Protein AF-A0A1C6VE73-F1 (afdb_monomer)

Solvent-accessible surface area (backbone atoms only — not comparable to full-atom values): 8961 Å² total; per-residue (Å²): 136,89,81,90,86,84,83,81,89,79,80,88,83,84,82,82,70,83,76,81,54,77,63,60,61,56,52,52,52,52,50,52,50,51,50,51,51,50,50,50,52,52,51,53,50,48,52,56,49,46,64,76,62,54,55,84,84,80,51,49,36,26,59,56,28,41,70,68,38,33,66,58,72,34,33,83,83,51,70,86,74,57,67,71,56,52,50,53,42,39,55,24,6,70,63,20,83,46,69,65,49,17,51,43,45,38,52,50,49,53,31,34,52,51,33,55,74,36,60,94,56,89,49,74,69,40,52,50,36,44,49,51,38,65,65,44,46,61,57,39,49,51,51,32,41,76,74,75,36,80,69,66,111

Secondary structure (DSSP, 8-state):
-----------S---------THHHHHHHHHHHHHHHHHHHHHHHHHHHHHHS--TTSS-HHHHHHHHTHHHHTTTTSPPPPHHHHHHHHHHHHT-S-HHHHHHHHHHHHHHHHHHHTTT--SHHHHHHHHHHHHHHHHHHHHHHHTT-----

Radius of gyration: 38.65 Å; Cα contacts (8 Å, |Δi|>4): 117; chains: 1; bounding box: 77×57×118 Å

Structure (mmCIF, N/CA/C/O backbone):
data_AF-A0A1C6VE73-F1
#
_entry.id   AF-A0A1C6VE73-F1
#
loop_
_atom_site.group_PDB
_atom_site.id
_atom_site.type_symbol
_atom_site.label_atom_id
_atom_site.label_alt_id
_atom_site.label_comp_id
_atom_site.label_asym_id
_atom_site.label_entity_id
_atom_site.label_seq_id
_atom_site.pdbx_PDB_ins_code
_atom_site.Cartn_x
_atom_site.Cartn_y
_atom_site.Cartn_z
_atom_site.occupancy
_atom_site.B_iso_or_equiv
_atom_site.auth_seq_id
_atom_site.auth_comp_id
_atom_site.auth_asym_id
_atom_site.auth_atom_id
_atom_site.pdbx_PDB_model_num
ATOM 1 N N . MET A 1 1 ? 59.115 -48.489 -96.218 1.00 41.66 1 MET A N 1
ATOM 2 C CA . MET A 1 1 ? 59.629 -47.127 -96.491 1.00 41.66 1 MET A CA 1
ATOM 3 C C . MET A 1 1 ? 58.437 -46.209 -96.721 1.00 41.66 1 MET A C 1
ATOM 5 O O . MET A 1 1 ? 57.395 -46.695 -97.136 1.00 41.66 1 MET A O 1
ATOM 9 N N . ALA A 1 2 ? 58.581 -44.956 -96.299 1.00 43.66 2 ALA A N 1
ATOM 10 C CA . ALA A 1 2 ? 57.549 -44.014 -95.868 1.00 43.66 2 ALA A CA 1
ATOM 11 C C . ALA A 1 2 ? 56.426 -43.683 -96.871 1.00 43.66 2 ALA A C 1
ATOM 13 O O . ALA A 1 2 ? 56.688 -43.427 -98.040 1.00 43.66 2 ALA A O 1
ATOM 14 N N . ASN A 1 3 ? 55.205 -43.557 -96.346 1.00 41.44 3 ASN A N 1
ATOM 15 C CA . ASN A 1 3 ? 54.159 -42.684 -96.881 1.00 41.44 3 ASN A CA 1
ATOM 16 C C . ASN A 1 3 ? 53.737 -41.750 -95.731 1.00 41.44 3 ASN A C 1
ATOM 18 O O . ASN A 1 3 ? 53.091 -42.228 -94.796 1.00 41.44 3 ASN A O 1
ATOM 22 N N . PRO A 1 4 ? 54.150 -40.471 -95.711 1.00 50.19 4 PRO A N 1
ATOM 23 C CA . PRO A 1 4 ? 53.713 -39.536 -94.688 1.00 50.19 4 PRO A CA 1
ATOM 24 C C . PRO A 1 4 ? 52.402 -38.877 -95.126 1.00 50.19 4 PRO A C 1
ATOM 26 O O . PRO A 1 4 ? 52.362 -38.073 -96.053 1.00 50.19 4 PRO A O 1
ATOM 29 N N . HIS A 1 5 ? 51.325 -39.238 -94.438 1.00 44.62 5 HIS A N 1
ATOM 30 C CA . HIS A 1 5 ? 50.076 -38.494 -94.424 1.00 44.62 5 HIS A CA 1
ATOM 31 C C . HIS A 1 5 ? 50.071 -37.623 -93.170 1.00 44.62 5 HIS A C 1
ATOM 33 O O . HIS A 1 5 ? 49.843 -38.167 -92.095 1.00 44.62 5 HIS A O 1
ATOM 39 N N . VAL A 1 6 ? 50.345 -36.320 -93.289 1.00 45.72 6 VAL A N 1
ATOM 40 C CA . VAL A 1 6 ? 50.007 -35.314 -92.267 1.00 45.72 6 VAL A CA 1
ATOM 41 C C . VAL A 1 6 ? 49.878 -33.943 -92.932 1.00 45.72 6 VAL A C 1
ATOM 43 O O . VAL A 1 6 ? 50.860 -33.406 -93.425 1.00 45.72 6 VAL A O 1
ATOM 46 N N . ASP A 1 7 ? 48.662 -33.413 -92.919 1.00 40.78 7 ASP A N 1
ATOM 47 C CA . ASP A 1 7 ? 48.298 -32.046 -92.516 1.00 40.78 7 ASP A CA 1
ATOM 48 C C . ASP A 1 7 ? 46.777 -32.076 -92.235 1.00 40.78 7 ASP A C 1
ATOM 50 O O . ASP A 1 7 ? 46.095 -32.904 -92.850 1.00 40.78 7 ASP A O 1
ATOM 54 N N . PRO A 1 8 ? 46.187 -31.239 -91.356 1.00 46.38 8 PRO A N 1
ATOM 55 C CA . PRO A 1 8 ? 46.739 -30.081 -90.652 1.00 46.38 8 PRO A CA 1
ATOM 56 C C . PRO A 1 8 ? 46.524 -30.119 -89.115 1.00 46.38 8 PRO A C 1
ATOM 58 O O . PRO A 1 8 ? 45.909 -31.025 -88.552 1.00 46.38 8 PRO A O 1
ATOM 61 N N . ALA A 1 9 ? 47.056 -29.099 -88.438 1.00 52.09 9 ALA A N 1
ATOM 62 C CA . ALA A 1 9 ? 46.919 -28.829 -87.007 1.00 52.09 9 ALA A CA 1
ATOM 63 C C . ALA A 1 9 ? 45.460 -28.798 -86.501 1.00 52.09 9 ALA A C 1
ATOM 65 O O . ALA A 1 9 ? 44.582 -28.291 -87.200 1.00 52.09 9 ALA A O 1
ATOM 66 N N . PRO A 1 10 ? 45.218 -29.200 -85.240 1.00 46.88 10 PRO A N 1
ATOM 67 C CA . PRO A 1 10 ? 44.098 -28.698 -84.471 1.00 46.88 10 PRO A CA 1
ATOM 68 C C . PRO A 1 10 ? 44.572 -27.744 -83.375 1.00 46.88 10 PRO A C 1
ATOM 70 O O . PRO A 1 10 ? 45.442 -28.051 -82.555 1.00 4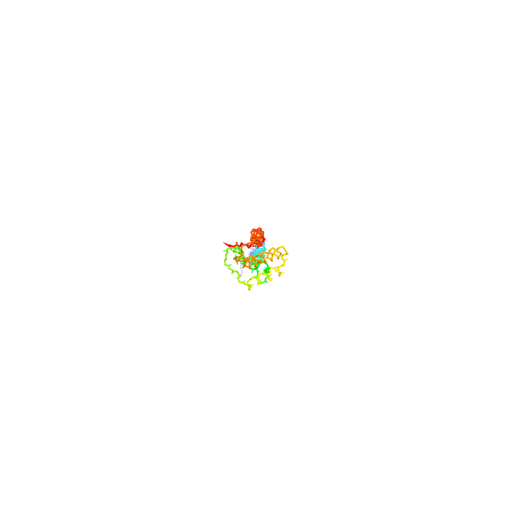6.88 10 PRO A O 1
ATOM 73 N N . ASP A 1 11 ? 43.937 -26.581 -83.408 1.00 40.44 11 ASP A N 1
ATOM 74 C CA . ASP A 1 11 ? 44.032 -25.491 -82.463 1.00 40.44 11 ASP A CA 1
ATOM 75 C C . ASP A 1 11 ? 43.942 -25.932 -81.004 1.00 40.44 11 ASP A C 1
ATOM 77 O O . ASP A 1 11 ? 43.163 -26.798 -80.592 1.00 40.44 11 ASP A O 1
ATOM 81 N N . ALA A 1 12 ? 44.732 -25.235 -80.198 1.00 46.03 12 ALA A N 1
ATOM 82 C CA . ALA A 1 12 ? 44.552 -25.180 -78.770 1.00 46.03 12 ALA A CA 1
ATOM 83 C C . ALA A 1 12 ? 43.137 -24.691 -78.430 1.00 46.03 12 ALA A C 1
ATOM 85 O O . ALA A 1 12 ? 42.711 -23.618 -78.849 1.00 46.03 12 ALA A O 1
ATOM 86 N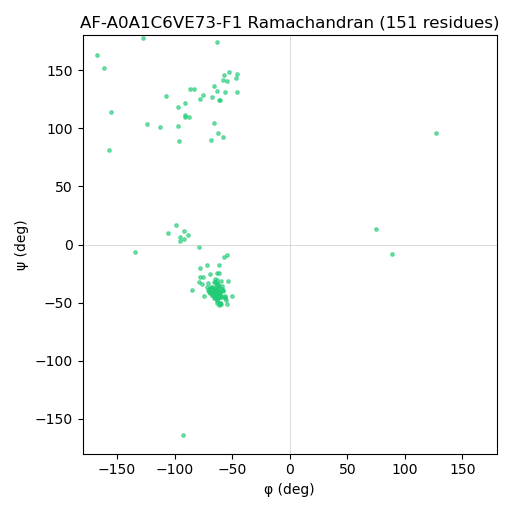 N . GLY A 1 13 ? 42.474 -25.427 -77.541 1.00 46.31 13 GLY A N 1
ATOM 87 C CA . GLY A 1 13 ? 41.539 -24.822 -76.605 1.00 46.31 13 GLY A CA 1
ATOM 88 C C . GLY A 1 13 ? 40.160 -25.444 -76.596 1.00 46.31 13 GLY A C 1
ATOM 89 O O . GLY A 1 13 ? 39.267 -24.977 -77.287 1.00 46.31 13 GLY A O 1
ATOM 90 N N . THR A 1 14 ? 39.931 -26.376 -75.671 1.00 45.50 14 THR A N 1
ATOM 91 C CA . THR A 1 14 ? 38.713 -26.330 -74.849 1.00 45.50 14 THR A CA 1
ATOM 92 C C . THR A 1 14 ? 38.916 -27.093 -73.532 1.00 45.50 14 THR A C 1
ATOM 94 O O . THR A 1 14 ? 38.482 -28.228 -73.378 1.00 45.50 14 THR A O 1
ATOM 97 N N . THR A 1 15 ? 39.545 -26.461 -72.536 1.00 42.62 15 THR A N 1
ATOM 98 C CA . THR A 1 15 ? 39.259 -26.808 -71.134 1.00 42.62 15 THR A CA 1
ATOM 99 C C . THR A 1 15 ? 38.234 -25.803 -70.638 1.00 42.62 15 THR A C 1
ATOM 101 O O . THR A 1 15 ? 38.574 -24.736 -70.128 1.00 42.62 15 THR A O 1
ATOM 104 N N . THR A 1 16 ? 36.957 -26.129 -70.827 1.00 44.28 16 THR A N 1
ATOM 105 C CA . THR A 1 16 ? 35.849 -25.422 -70.183 1.00 44.28 16 THR A CA 1
ATOM 106 C C . THR A 1 16 ? 35.912 -25.718 -68.688 1.00 44.28 16 THR A C 1
ATOM 108 O O . THR A 1 16 ? 35.336 -26.689 -68.203 1.00 44.28 16 THR A O 1
ATOM 111 N N . ALA A 1 17 ? 36.636 -24.892 -67.934 1.00 48.81 17 ALA A N 1
ATOM 112 C CA . ALA A 1 17 ? 36.429 -24.812 -66.497 1.00 48.81 17 ALA A CA 1
ATOM 113 C C . ALA A 1 17 ? 34.996 -24.297 -66.263 1.00 48.81 17 ALA A C 1
ATOM 115 O O . ALA A 1 17 ? 34.609 -23.302 -66.885 1.00 48.81 17 ALA A O 1
ATOM 116 N N . PRO A 1 18 ? 34.180 -24.918 -65.392 1.00 47.69 18 PRO A N 1
ATOM 117 C CA . PRO A 1 18 ? 32.906 -24.327 -65.029 1.00 47.69 18 PRO A CA 1
ATOM 118 C C . PRO A 1 18 ? 33.205 -23.030 -64.274 1.00 47.69 18 PRO A C 1
ATOM 120 O O . PRO A 1 18 ? 33.617 -23.055 -63.113 1.00 47.69 18 PRO A O 1
ATOM 123 N N . SER A 1 19 ? 33.010 -21.889 -64.941 1.00 42.03 19 SER A N 1
ATOM 124 C CA . SER A 1 19 ? 32.944 -20.576 -64.302 1.00 42.03 19 SER A CA 1
ATOM 125 C C . SER A 1 19 ? 31.815 -20.616 -63.278 1.00 42.03 19 SER A C 1
ATOM 127 O O . SER A 1 19 ? 30.642 -20.406 -63.587 1.00 42.03 19 SER A O 1
ATOM 129 N N . ALA A 1 20 ? 32.176 -20.957 -62.042 1.00 46.19 20 ALA A N 1
ATOM 130 C CA . ALA A 1 20 ? 31.313 -20.914 -60.879 1.00 46.19 20 ALA A CA 1
ATOM 131 C C . ALA A 1 20 ? 30.912 -19.452 -60.676 1.00 46.19 20 ALA A C 1
ATOM 133 O O . ALA A 1 20 ? 31.664 -18.642 -60.138 1.00 46.19 20 ALA A O 1
ATOM 134 N N . GLY A 1 21 ? 29.743 -19.118 -61.215 1.00 42.81 21 GLY A N 1
ATOM 135 C CA . GLY A 1 21 ? 29.359 -17.749 -61.493 1.00 42.81 21 GLY A CA 1
ATOM 136 C C . GLY A 1 21 ? 29.228 -16.819 -60.276 1.00 42.81 21 GLY A C 1
ATOM 137 O O . GLY A 1 21 ? 29.244 -17.247 -59.114 1.00 42.81 21 GLY A O 1
ATOM 138 N N . PRO A 1 22 ? 28.982 -15.524 -60.547 1.00 51.53 22 PRO A N 1
ATOM 139 C CA . PRO A 1 22 ? 28.788 -14.462 -59.547 1.00 51.53 22 PRO A CA 1
ATOM 140 C C . PRO A 1 22 ? 27.642 -14.720 -58.543 1.00 51.53 22 PRO A C 1
ATOM 142 O O . PRO A 1 22 ? 27.535 -14.052 -57.512 1.00 51.53 22 PRO A O 1
ATOM 145 N N . LEU A 1 23 ? 26.808 -15.735 -58.788 1.00 47.06 23 LEU A N 1
ATOM 146 C CA . LEU A 1 23 ? 25.682 -16.146 -57.947 1.00 47.06 23 LEU A CA 1
ATOM 147 C C . LEU A 1 23 ? 26.094 -16.685 -56.565 1.00 47.06 23 LEU A C 1
ATOM 149 O O . LEU A 1 23 ? 25.365 -16.476 -55.592 1.00 47.06 23 LEU A O 1
ATOM 153 N N . ARG A 1 24 ? 27.260 -17.340 -56.430 1.00 50.38 24 ARG A N 1
ATOM 154 C CA . ARG A 1 24 ? 27.714 -17.880 -55.128 1.00 50.38 24 ARG A CA 1
ATOM 155 C C . ARG A 1 24 ? 28.071 -16.779 -54.130 1.00 50.38 24 ARG A C 1
ATOM 157 O O . ARG A 1 24 ? 27.786 -16.913 -52.941 1.00 50.38 24 ARG A O 1
ATOM 164 N N . ARG A 1 25 ? 28.658 -15.678 -54.606 1.00 51.00 25 ARG A N 1
ATOM 165 C CA . ARG A 1 25 ? 29.051 -14.535 -53.766 1.00 51.00 25 ARG A CA 1
ATOM 166 C C . ARG A 1 25 ? 27.826 -13.761 -53.275 1.00 51.00 25 ARG A C 1
ATOM 168 O O . ARG A 1 25 ? 27.760 -13.404 -52.104 1.00 51.00 25 ARG A O 1
ATOM 175 N N . ARG A 1 26 ? 26.814 -13.610 -54.140 1.00 54.84 26 ARG A N 1
ATOM 176 C CA . ARG A 1 26 ? 25.533 -12.972 -53.801 1.00 54.84 26 ARG A CA 1
ATOM 177 C C . ARG A 1 26 ? 24.738 -13.781 -52.768 1.00 54.84 26 ARG A C 1
ATOM 179 O O . ARG A 1 26 ? 24.224 -13.201 -51.821 1.00 54.84 26 ARG A O 1
ATOM 186 N N . ARG A 1 27 ? 24.711 -15.118 -52.885 1.00 57.75 27 ARG A N 1
ATOM 187 C CA . ARG A 1 27 ? 24.081 -15.998 -51.879 1.00 57.75 27 ARG A CA 1
ATOM 188 C C . ARG A 1 27 ? 24.785 -15.941 -50.520 1.00 57.75 27 ARG A C 1
ATOM 190 O O . ARG A 1 27 ? 24.105 -15.885 -49.505 1.00 57.75 27 ARG A O 1
ATOM 197 N N . ARG A 1 28 ? 26.124 -15.893 -50.485 1.00 61.00 28 ARG A N 1
ATOM 198 C CA . ARG A 1 28 ? 26.884 -15.740 -49.226 1.00 61.00 28 ARG A CA 1
ATOM 199 C C . ARG A 1 28 ? 26.603 -14.409 -48.523 1.00 61.00 28 ARG A C 1
ATOM 201 O O . ARG A 1 28 ? 26.479 -14.406 -47.306 1.00 61.00 28 ARG A O 1
ATOM 208 N N . GLY A 1 29 ? 26.446 -13.318 -49.277 1.00 65.38 29 GLY A N 1
ATOM 209 C CA . GLY A 1 29 ? 26.059 -12.017 -48.720 1.00 65.38 29 GLY A CA 1
ATOM 210 C C . GLY A 1 29 ? 24.684 -12.046 -48.048 1.00 65.38 29 GLY A C 1
ATOM 211 O O . GLY A 1 29 ? 24.549 -11.571 -46.929 1.00 65.38 29 GLY A O 1
ATOM 212 N N . VAL A 1 30 ? 23.696 -12.677 -48.692 1.00 69.88 30 VAL A N 1
ATOM 213 C CA . VAL A 1 30 ? 22.325 -12.803 -48.158 1.00 69.88 30 VAL A CA 1
ATOM 214 C C . VAL A 1 30 ? 22.264 -13.711 -46.925 1.00 69.88 30 VAL A C 1
ATOM 216 O O . VAL A 1 30 ? 21.534 -13.425 -45.984 1.00 69.88 30 VAL A O 1
ATOM 219 N N . VAL A 1 31 ? 23.042 -14.797 -46.899 1.00 70.69 31 VAL A N 1
ATOM 220 C CA . VAL A 1 31 ? 23.110 -15.682 -45.723 1.00 70.69 31 VAL A CA 1
ATOM 221 C C . VAL A 1 31 ? 23.771 -14.972 -44.540 1.00 70.69 31 VAL A C 1
ATOM 223 O O . VAL A 1 31 ? 23.290 -15.095 -43.418 1.00 70.69 31 VAL A O 1
ATOM 226 N N . ALA A 1 32 ? 24.830 -14.193 -44.778 1.00 70.81 32 ALA A N 1
ATOM 227 C CA . ALA A 1 32 ? 25.497 -13.433 -43.724 1.00 70.81 32 ALA A CA 1
ATOM 228 C C . ALA A 1 32 ? 24.589 -12.341 -43.136 1.00 70.81 32 ALA A C 1
ATOM 230 O O . ALA A 1 32 ? 24.525 -12.196 -41.917 1.00 70.81 32 ALA A O 1
ATOM 231 N N . THR A 1 33 ? 23.845 -11.612 -43.976 1.00 71.00 33 THR A N 1
ATOM 232 C CA . THR A 1 33 ? 22.882 -10.615 -43.491 1.00 71.00 33 THR A CA 1
ATOM 233 C C . THR A 1 33 ? 21.714 -11.258 -42.755 1.00 71.00 33 THR A C 1
ATOM 235 O O . THR A 1 33 ? 21.336 -10.752 -41.707 1.00 71.00 33 THR A O 1
ATOM 238 N N . ALA A 1 34 ? 21.181 -12.386 -43.235 1.00 71.19 34 ALA A N 1
ATOM 239 C CA . ALA A 1 34 ? 20.117 -13.114 -42.540 1.00 71.19 34 ALA A CA 1
ATOM 240 C C . ALA A 1 34 ? 20.576 -13.652 -41.174 1.00 71.19 34 ALA A C 1
ATOM 242 O O . ALA A 1 34 ? 19.836 -13.554 -40.199 1.00 71.19 34 ALA A O 1
ATOM 243 N N . ALA A 1 35 ? 21.807 -14.166 -41.085 1.00 72.38 35 ALA A N 1
ATOM 244 C CA . ALA A 1 35 ? 22.390 -14.627 -39.829 1.00 72.38 35 ALA A CA 1
ATOM 245 C C . ALA A 1 35 ? 22.586 -13.474 -38.835 1.00 72.38 35 ALA A C 1
ATOM 247 O O . ALA A 1 35 ? 22.206 -13.608 -37.677 1.00 72.38 35 ALA A O 1
ATOM 248 N N . LEU A 1 36 ? 23.110 -12.330 -39.291 1.00 75.62 36 LEU A N 1
ATOM 249 C CA . LEU A 1 36 ? 23.235 -11.119 -38.472 1.00 75.62 36 LEU A CA 1
ATOM 250 C C . LEU A 1 36 ? 21.873 -10.618 -37.988 1.00 75.62 36 LEU A C 1
ATOM 252 O O . LEU A 1 36 ? 21.730 -10.307 -36.810 1.00 75.62 36 LEU A O 1
ATOM 256 N N . LEU A 1 37 ? 20.864 -10.590 -38.863 1.00 75.19 37 LEU A N 1
ATOM 257 C CA . LEU A 1 37 ? 19.515 -10.166 -38.491 1.00 75.19 37 LEU A CA 1
ATOM 258 C C . LEU A 1 37 ? 18.895 -11.113 -37.458 1.00 75.19 37 LEU A C 1
ATOM 260 O O . LEU A 1 37 ? 18.298 -10.655 -36.490 1.00 75.19 37 LEU A O 1
ATOM 264 N N . GLY A 1 38 ? 19.075 -12.425 -37.636 1.00 73.56 38 GLY A N 1
ATOM 265 C CA . GLY A 1 38 ? 18.642 -13.430 -36.668 1.00 73.56 38 GLY A CA 1
ATOM 266 C C . GLY A 1 38 ? 19.324 -13.256 -35.311 1.00 73.56 38 GLY A C 1
ATOM 267 O O . GLY A 1 38 ? 18.655 -13.288 -34.285 1.00 73.56 38 GLY A O 1
ATOM 268 N N . LEU A 1 39 ? 20.632 -12.990 -35.297 1.00 72.62 39 LEU A N 1
ATOM 269 C CA . LEU A 1 39 ? 21.399 -12.744 -34.072 1.00 72.62 39 LEU A CA 1
ATOM 270 C C . LEU A 1 39 ? 20.937 -11.469 -33.353 1.00 72.62 39 LEU A C 1
ATOM 272 O O . LEU A 1 39 ? 20.791 -11.474 -32.134 1.00 72.62 39 LEU A O 1
ATOM 276 N N . VAL A 1 40 ? 20.643 -10.404 -34.104 1.00 74.88 40 VAL A N 1
ATOM 277 C CA . VAL A 1 40 ? 20.079 -9.160 -33.559 1.00 74.88 40 VAL A CA 1
ATOM 278 C C . VAL A 1 40 ? 18.687 -9.403 -32.980 1.00 74.88 40 VAL A C 1
ATOM 280 O O . VAL A 1 40 ? 18.420 -8.970 -31.866 1.00 74.88 40 VAL A O 1
ATOM 283 N N . LEU A 1 41 ? 17.813 -10.131 -33.679 1.00 73.31 41 LEU A N 1
ATOM 284 C CA . LEU A 1 41 ? 16.465 -10.438 -33.189 1.00 73.31 41 LEU A CA 1
ATOM 285 C C . LEU A 1 41 ? 16.488 -11.305 -31.925 1.00 73.31 41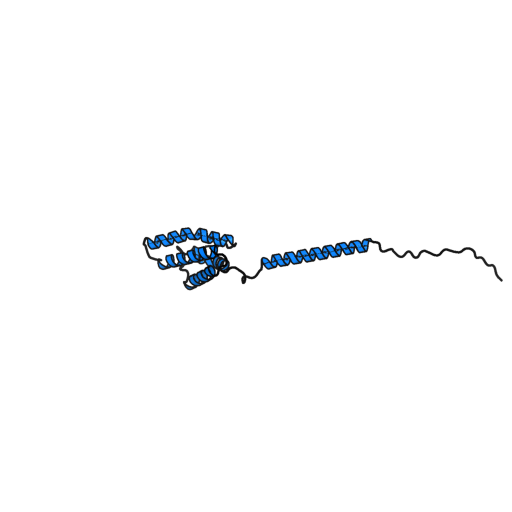 LEU A C 1
ATOM 287 O O . LEU A 1 41 ? 15.734 -11.036 -30.993 1.00 73.31 41 LEU A O 1
ATOM 291 N N . VAL A 1 42 ? 17.374 -12.302 -31.859 1.00 71.88 42 VAL A N 1
ATOM 292 C CA . VAL A 1 42 ? 17.563 -13.128 -30.656 1.00 71.88 42 VAL A CA 1
ATOM 293 C C . VAL A 1 42 ? 18.151 -12.299 -29.514 1.00 71.88 42 VAL A C 1
ATOM 295 O O . VAL A 1 42 ? 17.679 -12.412 -28.390 1.00 71.88 42 VAL A O 1
ATOM 298 N N . GLY A 1 43 ? 19.129 -11.432 -29.788 1.00 64.88 43 GLY A N 1
ATOM 299 C CA . GLY A 1 43 ? 19.717 -10.544 -28.782 1.00 64.88 43 GLY A CA 1
ATOM 300 C C . GLY A 1 43 ? 18.710 -9.540 -28.216 1.00 64.88 43 GLY A C 1
ATOM 301 O O . GLY A 1 43 ? 18.590 -9.410 -27.003 1.00 64.88 43 GLY A O 1
ATOM 302 N N . VAL A 1 44 ? 17.931 -8.880 -29.077 1.00 66.94 44 VAL A N 1
ATOM 303 C CA . VAL A 1 44 ? 16.869 -7.947 -28.666 1.00 66.94 44 VAL A CA 1
ATOM 304 C C . VAL A 1 44 ? 15.761 -8.683 -27.912 1.00 66.94 44 VAL A C 1
ATOM 306 O O . VAL A 1 44 ? 15.326 -8.216 -26.863 1.00 66.94 44 VAL A O 1
ATOM 309 N N . GLY A 1 45 ? 15.347 -9.861 -28.388 1.00 63.59 45 GLY A N 1
ATOM 310 C CA . GLY A 1 45 ? 14.364 -10.699 -27.700 1.00 63.59 45 GLY A CA 1
ATOM 311 C C . GLY A 1 45 ? 14.844 -11.168 -26.325 1.00 63.59 45 GLY A C 1
ATOM 312 O O . GLY A 1 45 ? 14.076 -11.135 -25.369 1.00 63.59 45 GLY A O 1
ATOM 313 N N . ALA A 1 46 ? 16.122 -11.532 -26.19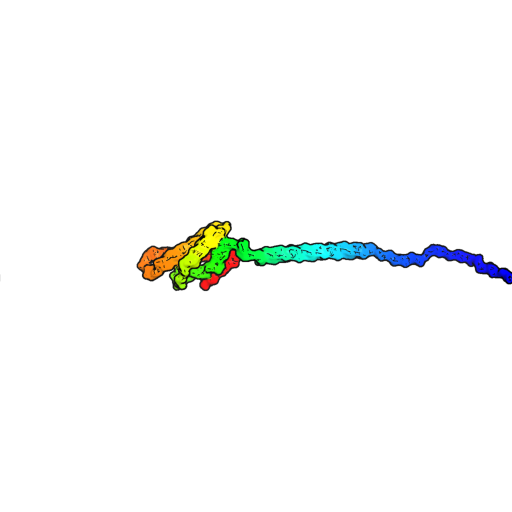9 1.00 61.41 46 ALA A N 1
ATOM 314 C CA . ALA A 1 46 ? 16.726 -11.934 -24.934 1.00 61.41 46 ALA A CA 1
ATOM 315 C C . ALA A 1 46 ? 16.841 -10.766 -23.947 1.00 61.41 46 ALA A C 1
ATOM 317 O O . ALA A 1 46 ? 16.581 -10.963 -22.768 1.00 61.41 46 ALA A O 1
ATOM 318 N N . VAL A 1 47 ? 17.168 -9.551 -24.403 1.00 62.62 47 VAL A N 1
ATOM 319 C CA . VAL A 1 47 ? 17.201 -8.353 -23.543 1.00 62.62 47 VAL A CA 1
ATOM 320 C C . VAL A 1 47 ? 15.799 -7.975 -23.066 1.00 62.62 47 VAL A C 1
ATOM 322 O O . VAL A 1 47 ? 15.615 -7.706 -21.883 1.00 62.62 47 VAL A O 1
ATOM 325 N N . LEU A 1 48 ? 14.800 -8.004 -23.952 1.00 60.00 48 LEU A N 1
ATOM 326 C CA . LEU A 1 48 ? 13.409 -7.724 -23.585 1.00 60.00 48 LEU A CA 1
ATOM 327 C C . LEU A 1 48 ? 12.846 -8.779 -22.623 1.00 60.00 48 LEU A C 1
ATOM 329 O O . LEU A 1 48 ? 12.171 -8.427 -21.657 1.00 60.00 48 LEU A O 1
ATOM 333 N N . ALA A 1 49 ? 13.169 -10.058 -22.839 1.00 60.06 49 ALA A N 1
ATOM 334 C CA . ALA A 1 49 ? 12.844 -11.132 -21.904 1.00 60.06 49 ALA A CA 1
ATOM 335 C C . ALA A 1 49 ? 13.567 -10.930 -20.562 1.00 60.06 49 ALA A C 1
ATOM 337 O O . ALA A 1 49 ? 12.950 -10.981 -19.508 1.00 60.06 49 ALA A O 1
ATOM 338 N N . TYR A 1 50 ? 14.863 -10.617 -20.575 1.00 54.22 50 TYR A N 1
ATOM 339 C CA . TYR A 1 50 ? 15.635 -10.405 -19.352 1.00 54.22 50 TYR A CA 1
ATOM 340 C C . TYR A 1 50 ? 15.158 -9.187 -18.554 1.00 54.22 50 TYR A C 1
ATOM 342 O O . TYR A 1 50 ? 15.201 -9.231 -17.337 1.00 54.22 50 TYR A O 1
ATOM 350 N N . GLN A 1 51 ? 14.656 -8.129 -19.199 1.00 56.34 51 GLN A N 1
ATOM 351 C CA . GLN A 1 51 ? 14.025 -6.993 -18.513 1.00 56.34 51 GLN A CA 1
ATOM 352 C C . GLN A 1 51 ? 12.660 -7.343 -17.915 1.00 56.34 51 GLN A C 1
ATOM 354 O O . GLN A 1 51 ? 12.308 -6.828 -16.861 1.00 56.34 51 GLN A O 1
ATOM 359 N N . SER A 1 52 ? 11.903 -8.236 -18.553 1.00 54.59 52 SER A N 1
ATOM 360 C CA . SER A 1 52 ? 10.628 -8.723 -18.008 1.00 54.59 52 SER A CA 1
ATOM 361 C C . SER A 1 52 ? 10.809 -9.777 -16.906 1.00 54.59 52 SER A C 1
ATOM 363 O O . SER A 1 52 ? 9.921 -9.944 -16.077 1.00 54.59 52 SER A O 1
ATOM 365 N N . PHE A 1 53 ? 11.976 -10.426 -16.849 1.00 53.00 53 PHE A N 1
ATOM 366 C CA . PHE A 1 53 ? 12.404 -11.319 -15.767 1.00 53.00 53 PHE A CA 1
ATOM 367 C C . PHE A 1 53 ? 13.464 -10.694 -14.846 1.00 53.00 53 PHE A C 1
ATOM 369 O O . PHE A 1 53 ? 14.048 -11.409 -14.027 1.00 53.00 53 PHE A O 1
ATOM 376 N N . ALA A 1 54 ? 13.741 -9.389 -14.978 1.00 48.59 54 ALA A N 1
ATOM 377 C CA . ALA A 1 54 ? 14.736 -8.710 -14.161 1.00 48.59 54 ALA A CA 1
ATOM 378 C C . ALA A 1 54 ? 14.307 -8.828 -12.697 1.00 48.59 54 ALA A C 1
ATOM 380 O O . ALA A 1 54 ? 13.171 -8.547 -12.326 1.00 48.59 54 ALA A O 1
ATOM 381 N N . SER A 1 55 ? 15.238 -9.370 -11.924 1.00 50.84 55 SER A N 1
ATOM 382 C CA . SER A 1 55 ? 15.069 -9.974 -10.612 1.00 50.84 55 SER A CA 1
ATOM 383 C C . SER A 1 55 ? 14.205 -9.161 -9.629 1.00 50.84 55 SER A C 1
ATOM 385 O O . SER A 1 55 ? 14.358 -7.943 -9.562 1.00 50.84 55 SER A O 1
ATOM 387 N N . PRO A 1 56 ? 13.445 -9.818 -8.726 1.00 54.22 56 PRO A N 1
ATOM 388 C CA . PRO A 1 56 ? 12.736 -9.173 -7.606 1.00 54.22 56 PRO A CA 1
ATOM 389 C C . PRO A 1 56 ? 13.624 -8.318 -6.677 1.00 54.22 56 PRO A C 1
ATOM 391 O O . PRO A 1 56 ? 13.116 -7.653 -5.778 1.00 54.22 56 PRO A O 1
ATOM 394 N N . ALA A 1 57 ? 14.948 -8.383 -6.844 1.00 55.22 57 ALA A N 1
ATOM 395 C CA . ALA A 1 57 ? 15.937 -7.626 -6.086 1.00 55.22 57 ALA A CA 1
ATOM 396 C C . ALA A 1 57 ? 16.033 -6.146 -6.502 1.00 55.22 57 ALA A C 1
ATOM 398 O O . ALA A 1 57 ? 16.360 -5.324 -5.653 1.00 55.22 57 ALA A O 1
ATOM 399 N N . ASP A 1 58 ? 15.710 -5.812 -7.757 1.00 65.69 58 ASP A N 1
ATOM 400 C CA . ASP A 1 58 ? 15.668 -4.423 -8.251 1.00 65.69 58 ASP A CA 1
ATOM 401 C C . ASP A 1 58 ? 14.247 -3.832 -8.193 1.00 65.69 58 ASP A C 1
ATOM 403 O O . ASP A 1 58 ? 14.003 -2.706 -8.627 1.00 65.69 58 ASP A O 1
ATOM 407 N N . GLU A 1 59 ? 13.286 -4.597 -7.669 1.00 74.94 59 GLU A N 1
ATOM 408 C CA . GLU A 1 59 ? 11.907 -4.156 -7.542 1.00 74.94 59 GLU A CA 1
ATOM 409 C C . GLU A 1 59 ? 11.753 -3.156 -6.393 1.00 74.94 59 GLU A C 1
ATOM 411 O O . GLU A 1 59 ? 12.133 -3.426 -5.244 1.00 74.94 59 GLU A O 1
ATOM 416 N N . ASP A 1 60 ? 11.137 -2.018 -6.719 1.00 87.38 60 ASP A N 1
ATOM 417 C CA . ASP A 1 60 ? 10.791 -0.968 -5.769 1.00 87.38 60 ASP A CA 1
ATOM 418 C C . ASP A 1 60 ? 10.149 -1.553 -4.500 1.00 87.38 60 ASP A C 1
ATOM 420 O O . ASP A 1 60 ? 9.240 -2.389 -4.554 1.00 87.38 60 ASP A O 1
ATOM 424 N N . SER A 1 61 ? 10.637 -1.137 -3.331 1.00 88.69 61 SER A N 1
ATOM 425 C CA . SER A 1 61 ? 10.154 -1.677 -2.058 1.00 88.69 61 SER A CA 1
ATOM 426 C C . SER A 1 61 ? 8.678 -1.361 -1.817 1.00 88.69 61 SER A C 1
ATOM 428 O O . SER A 1 61 ? 7.985 -2.191 -1.233 1.00 88.69 61 SER A O 1
ATOM 430 N N . GLY A 1 62 ? 8.166 -0.238 -2.329 1.00 90.00 62 GLY A N 1
ATOM 431 C CA . GLY A 1 62 ? 6.744 0.097 -2.291 1.00 90.00 62 GLY A CA 1
ATOM 432 C C . GLY A 1 62 ? 5.904 -0.830 -3.170 1.00 90.00 62 GLY A C 1
ATOM 433 O O . GLY A 1 62 ? 4.819 -1.242 -2.768 1.00 90.00 62 GLY A O 1
ATOM 434 N N . VAL A 1 63 ? 6.419 -1.253 -4.327 1.00 90.81 63 VAL A N 1
ATOM 435 C CA . VAL A 1 63 ? 5.761 -2.265 -5.178 1.00 90.81 63 VAL A CA 1
ATOM 436 C C . VAL A 1 63 ? 5.727 -3.631 -4.482 1.00 90.81 63 VAL A C 1
ATOM 438 O O . VAL A 1 63 ? 4.682 -4.294 -4.464 1.00 90.81 63 VAL A O 1
ATOM 441 N N . ARG A 1 64 ? 6.818 -4.024 -3.811 1.00 90.62 64 ARG A N 1
ATOM 442 C CA . ARG A 1 64 ? 6.840 -5.225 -2.953 1.00 90.62 64 ARG A CA 1
ATOM 443 C C . ARG A 1 64 ? 5.860 -5.112 -1.783 1.00 90.62 64 ARG A C 1
ATOM 445 O O . ARG A 1 64 ? 5.158 -6.079 -1.471 1.00 90.62 64 ARG A O 1
ATOM 452 N N . ALA A 1 65 ? 5.760 -3.933 -1.170 1.00 91.06 65 ALA A N 1
ATOM 453 C CA . ALA A 1 65 ? 4.774 -3.659 -0.133 1.00 91.06 65 ALA A CA 1
ATOM 454 C C . ALA A 1 65 ? 3.357 -3.847 -0.680 1.00 91.06 65 ALA A C 1
ATOM 456 O O . ALA A 1 65 ? 2.610 -4.644 -0.117 1.00 91.06 65 ALA A O 1
ATOM 457 N N . CYS A 1 66 ? 3.007 -3.237 -1.819 1.00 92.00 66 CYS A N 1
ATOM 458 C CA . CYS A 1 66 ? 1.702 -3.396 -2.471 1.00 92.00 66 CYS A CA 1
ATOM 459 C C . CYS A 1 66 ? 1.305 -4.868 -2.653 1.00 92.00 66 CYS A C 1
ATOM 461 O O . CYS A 1 66 ? 0.182 -5.246 -2.324 1.00 92.00 66 CYS A O 1
ATOM 463 N N . ARG A 1 67 ? 2.227 -5.733 -3.103 1.00 89.44 67 ARG A N 1
ATOM 464 C CA . ARG A 1 67 ? 1.938 -7.171 -3.276 1.00 89.44 67 ARG A CA 1
ATOM 465 C C . ARG A 1 67 ? 1.645 -7.897 -1.966 1.00 89.44 67 ARG A C 1
ATOM 467 O O . ARG A 1 67 ? 0.886 -8.858 -1.957 1.00 89.44 67 ARG A O 1
ATOM 474 N N . SER A 1 68 ? 2.225 -7.438 -0.862 1.00 87.00 68 SER A N 1
ATOM 475 C CA . SER A 1 68 ? 1.970 -7.986 0.475 1.00 87.00 68 SER A CA 1
ATOM 476 C C . SER A 1 68 ? 0.891 -7.221 1.260 1.00 87.00 68 SER A C 1
ATOM 478 O O . SER A 1 68 ? 0.630 -7.544 2.419 1.00 87.00 68 SER A O 1
ATOM 480 N N . SER A 1 69 ? 0.225 -6.248 0.624 1.00 87.56 69 SER A N 1
ATOM 481 C CA . SER A 1 69 ? -0.738 -5.334 1.254 1.00 87.56 69 SER A CA 1
ATOM 482 C C . SER A 1 69 ? -2.193 -5.798 1.214 1.00 87.56 69 SER A C 1
ATOM 484 O O . SER A 1 69 ? -3.057 -5.066 1.689 1.00 87.56 69 SER A O 1
ATOM 486 N N . GLY A 1 70 ? -2.496 -7.002 0.712 1.00 84.19 70 GLY A N 1
ATOM 487 C CA . GLY A 1 70 ? -3.869 -7.542 0.731 1.00 84.19 70 GLY A CA 1
ATOM 488 C C . GLY A 1 70 ? -4.489 -7.544 2.136 1.00 84.19 70 GLY A C 1
ATOM 489 O O . GLY A 1 70 ? -5.669 -7.264 2.318 1.00 84.19 70 GLY A O 1
ATOM 490 N N . VAL A 1 71 ? -3.654 -7.706 3.167 1.00 80.69 71 VAL A N 1
ATOM 491 C CA . VAL A 1 71 ? -4.065 -7.623 4.578 1.00 80.69 71 VAL A CA 1
ATOM 492 C C . VAL A 1 71 ? -4.600 -6.244 4.994 1.00 80.69 71 VAL A C 1
ATOM 494 O O . VAL A 1 71 ? -5.375 -6.161 5.943 1.00 80.69 71 VAL A O 1
ATOM 497 N N . LEU A 1 72 ? -4.212 -5.165 4.303 1.00 83.12 72 LEU A N 1
ATOM 498 C CA . LEU A 1 72 ? -4.642 -3.797 4.612 1.00 83.12 72 LEU A CA 1
ATOM 499 C C . LEU A 1 72 ? -6.063 -3.504 4.115 1.00 83.12 72 LEU A C 1
ATOM 501 O O . LEU A 1 72 ? -6.756 -2.695 4.731 1.00 83.12 72 LEU A O 1
ATOM 505 N N . ILE A 1 73 ? -6.520 -4.181 3.053 1.00 82.06 73 ILE A N 1
ATOM 506 C CA . ILE A 1 73 ? -7.865 -3.991 2.478 1.00 82.06 73 ILE A CA 1
ATOM 507 C C . ILE A 1 73 ? -8.949 -4.375 3.485 1.00 82.06 73 ILE A C 1
ATOM 509 O O . ILE A 1 73 ? -9.994 -3.733 3.578 1.00 82.06 73 ILE A O 1
ATOM 513 N N . HIS A 1 74 ? -8.659 -5.361 4.327 1.00 77.19 74 HIS A N 1
ATOM 514 C CA . HIS A 1 74 ? -9.556 -5.778 5.391 1.00 77.19 74 HIS A CA 1
ATOM 515 C C . HIS A 1 74 ? -9.365 -5.000 6.704 1.00 77.19 74 HIS A C 1
ATOM 517 O O . HIS A 1 74 ? -9.974 -5.358 7.708 1.00 77.19 74 HIS A O 1
ATOM 523 N N . GLY A 1 75 ? -8.554 -3.938 6.747 1.00 70.06 75 GLY A N 1
ATOM 524 C CA . GLY A 1 75 ? -8.176 -3.261 7.995 1.00 70.06 75 GLY A CA 1
ATOM 525 C C . GLY A 1 75 ? -9.335 -2.649 8.797 1.00 70.06 75 GLY A C 1
ATOM 526 O O . GLY A 1 75 ? -9.184 -2.388 9.988 1.00 70.06 75 GLY A O 1
ATOM 527 N N . GLU A 1 76 ? -10.501 -2.445 8.178 1.00 70.50 76 GLU A N 1
ATOM 528 C CA . GLU A 1 76 ? -11.679 -1.886 8.846 1.00 70.50 76 GLU A CA 1
ATOM 529 C C . GLU A 1 76 ? -12.532 -2.930 9.593 1.00 70.50 76 GLU A C 1
ATOM 531 O O . GLU A 1 76 ? -13.044 -2.652 10.678 1.00 70.50 76 GLU A O 1
ATOM 536 N N . GLN A 1 77 ? -12.706 -4.126 9.018 1.00 69.25 77 GLN A N 1
ATOM 537 C CA . GLN A 1 77 ? -13.671 -5.143 9.485 1.00 69.25 77 GLN A CA 1
ATOM 538 C C . GLN A 1 77 ? -13.081 -6.559 9.565 1.00 69.25 77 GLN A C 1
ATOM 540 O O . GLN A 1 77 ? -13.719 -7.485 10.062 1.00 69.25 77 GLN A O 1
ATOM 545 N N . GLY A 1 78 ? -11.853 -6.736 9.097 1.00 73.81 78 GLY A N 1
ATOM 546 C CA . GLY A 1 78 ? -11.186 -8.016 8.978 1.00 73.81 78 GLY A CA 1
ATOM 547 C C . GLY A 1 78 ? -10.320 -8.412 10.169 1.00 73.81 78 GLY A C 1
ATOM 548 O O . GLY A 1 78 ? -10.450 -7.881 11.286 1.00 73.81 78 GLY A O 1
ATOM 549 N N . PRO A 1 79 ? -9.439 -9.400 9.945 1.00 80.12 79 PRO A N 1
ATOM 550 C CA . PRO A 1 79 ? -8.476 -9.849 10.938 1.00 80.12 79 PRO A CA 1
ATOM 551 C C . PRO A 1 79 ? -7.579 -8.702 11.413 1.00 80.12 79 PRO A C 1
ATOM 553 O O . PRO A 1 79 ? -7.242 -7.802 10.649 1.00 80.12 79 PRO A O 1
ATOM 556 N N . ILE A 1 80 ? -7.188 -8.743 12.689 1.00 85.62 80 ILE A N 1
ATOM 557 C CA . ILE A 1 80 ? -6.144 -7.855 13.216 1.00 85.62 80 ILE A CA 1
ATOM 558 C C . ILE A 1 80 ? -4.855 -8.167 12.451 1.00 85.62 80 ILE A C 1
ATOM 560 O O . ILE A 1 80 ? -4.423 -9.320 12.411 1.00 85.62 80 ILE A O 1
ATOM 564 N N . VAL A 1 81 ? -4.257 -7.148 11.839 1.00 89.44 81 VAL A N 1
ATOM 565 C CA . VAL A 1 81 ? -2.957 -7.263 11.181 1.00 89.44 81 VAL A CA 1
ATOM 566 C C . VAL A 1 81 ? -1.887 -7.237 12.275 1.00 89.44 81 VAL A C 1
ATOM 568 O O . VAL A 1 81 ? -1.868 -6.289 13.065 1.00 89.44 81 VAL A O 1
ATOM 571 N N . PRO A 1 82 ? -0.992 -8.240 12.348 1.00 90.75 82 PRO A N 1
ATOM 572 C CA . PRO A 1 82 ? 0.090 -8.252 13.327 1.00 90.75 82 PRO A CA 1
ATOM 573 C C . PRO A 1 82 ? 0.921 -6.971 13.251 1.00 90.75 82 PRO A C 1
ATOM 575 O O . PRO A 1 82 ? 1.207 -6.471 12.159 1.00 90.75 82 PRO A O 1
ATOM 578 N N . ARG A 1 83 ? 1.337 -6.444 14.406 1.00 90.88 83 ARG A N 1
ATOM 579 C CA . ARG A 1 83 ? 2.100 -5.190 14.472 1.00 90.88 83 ARG A CA 1
ATOM 580 C C . ARG A 1 83 ? 3.402 -5.291 13.685 1.00 90.88 83 ARG A C 1
ATOM 582 O O . ARG A 1 83 ? 3.775 -4.343 13.007 1.00 90.88 83 ARG A O 1
ATOM 589 N N . GLU A 1 84 ? 4.051 -6.446 13.737 1.00 92.81 84 GLU A N 1
ATOM 590 C CA . GLU A 1 84 ? 5.286 -6.746 13.015 1.00 92.81 84 GLU A CA 1
ATOM 591 C C . GLU A 1 84 ? 5.084 -6.569 11.507 1.00 92.81 84 GLU A C 1
ATOM 593 O O . GLU A 1 84 ? 5.937 -6.000 10.832 1.00 92.81 84 GLU A O 1
ATOM 598 N N . LYS A 1 85 ? 3.912 -6.967 10.991 1.00 92.19 85 LYS A N 1
ATOM 599 C CA . LYS A 1 85 ? 3.579 -6.806 9.576 1.00 92.19 85 LYS A CA 1
ATOM 600 C C . LYS A 1 85 ? 3.320 -5.348 9.204 1.00 92.19 85 LYS A C 1
ATOM 602 O O . LYS A 1 85 ? 3.691 -4.925 8.115 1.00 92.19 85 LYS A O 1
ATOM 607 N N . LEU A 1 86 ? 2.699 -4.574 10.095 1.00 93.06 86 LEU A N 1
ATOM 608 C CA . LEU A 1 86 ? 2.513 -3.135 9.881 1.00 93.06 86 LEU A CA 1
ATOM 609 C C . LEU A 1 86 ? 3.857 -2.398 9.863 1.00 93.06 86 LEU A C 1
ATOM 611 O O . LEU A 1 86 ? 4.054 -1.529 9.019 1.00 93.06 86 LEU A O 1
ATOM 615 N N . VAL A 1 87 ? 4.791 -2.768 10.745 1.00 94.50 87 VAL A N 1
ATOM 616 C CA . VAL A 1 87 ? 6.152 -2.208 10.759 1.00 94.50 87 VAL A CA 1
ATOM 617 C C . VAL A 1 87 ? 6.888 -2.559 9.467 1.00 94.50 87 VAL A C 1
ATOM 619 O O . VAL A 1 87 ? 7.379 -1.657 8.799 1.00 94.50 87 VAL A O 1
ATOM 622 N N . GLU A 1 88 ? 6.869 -3.830 9.056 1.00 94.19 88 GLU A N 1
ATOM 623 C CA . GLU A 1 88 ? 7.473 -4.278 7.794 1.00 94.19 88 GLU A CA 1
ATOM 624 C C . GLU A 1 88 ? 6.926 -3.489 6.590 1.00 94.19 88 GLU A C 1
ATOM 626 O O . GLU A 1 88 ? 7.688 -2.982 5.771 1.00 94.19 88 GLU A O 1
ATOM 631 N N . LEU A 1 89 ? 5.601 -3.339 6.488 1.00 94.19 89 LEU A N 1
ATOM 632 C CA . LEU A 1 89 ? 4.976 -2.577 5.402 1.00 94.19 89 LEU A CA 1
ATOM 633 C C . LEU A 1 89 ? 5.343 -1.090 5.455 1.00 94.19 89 LEU A C 1
ATOM 635 O O . LEU A 1 89 ? 5.556 -0.484 4.408 1.00 94.19 89 LEU A O 1
ATOM 639 N N . THR A 1 90 ? 5.437 -0.511 6.653 1.00 94.88 90 THR A N 1
ATOM 640 C CA . THR A 1 90 ? 5.859 0.884 6.841 1.00 94.88 90 THR A CA 1
ATOM 641 C C . THR A 1 90 ? 7.271 1.092 6.307 1.00 94.88 90 THR A C 1
ATOM 643 O O . THR A 1 90 ? 7.471 1.967 5.471 1.00 94.88 90 THR A O 1
ATOM 646 N N . GLU A 1 91 ? 8.221 0.248 6.713 1.00 94.81 91 GLU A N 1
ATOM 647 C CA . GLU A 1 91 ? 9.615 0.319 6.260 1.00 94.81 91 GLU A CA 1
ATOM 648 C C . GLU A 1 91 ? 9.728 0.148 4.738 1.00 94.81 91 GLU A C 1
ATOM 650 O O . GLU A 1 91 ? 10.475 0.869 4.076 1.00 94.81 91 GLU A O 1
ATOM 655 N N . LEU A 1 92 ? 8.950 -0.771 4.156 1.00 94.69 92 LEU A N 1
ATOM 656 C CA . LEU A 1 92 ? 8.949 -0.989 2.710 1.00 94.69 92 LEU A CA 1
ATOM 657 C C . LEU A 1 92 ? 8.382 0.208 1.931 1.00 94.69 92 LEU A C 1
ATOM 659 O O . LEU A 1 92 ? 8.936 0.560 0.887 1.00 94.69 92 LEU A O 1
ATOM 663 N N . PHE A 1 93 ? 7.310 0.843 2.415 1.00 95.25 93 PHE A N 1
ATOM 664 C CA . PHE A 1 93 ? 6.773 2.055 1.789 1.00 95.25 93 PHE A CA 1
ATOM 665 C C . PHE A 1 93 ? 7.701 3.258 1.975 1.00 95.25 93 PHE A C 1
ATOM 667 O O . PHE A 1 93 ? 7.900 4.002 1.021 1.00 95.25 93 PHE A O 1
ATOM 674 N N . GLU A 1 94 ? 8.312 3.437 3.148 1.00 93.81 94 GLU A N 1
ATOM 675 C CA . GLU A 1 94 ? 9.285 4.513 3.390 1.00 93.81 94 GLU A CA 1
ATOM 676 C C . GLU A 1 94 ? 10.521 4.399 2.491 1.00 93.81 94 GLU A C 1
ATOM 678 O O . GLU A 1 94 ? 11.044 5.412 2.030 1.00 93.81 94 GLU A O 1
ATOM 683 N N . ALA A 1 95 ? 10.965 3.174 2.207 1.00 93.06 95 ALA A N 1
ATOM 684 C CA . ALA A 1 95 ? 12.091 2.915 1.318 1.00 93.06 95 ALA A CA 1
ATOM 685 C C . ALA A 1 95 ? 11.742 3.004 -0.183 1.00 93.06 95 ALA A C 1
ATOM 687 O O . ALA A 1 95 ? 12.632 2.815 -1.016 1.00 93.06 95 ALA A O 1
ATOM 688 N N . SER A 1 96 ? 10.475 3.257 -0.546 1.00 92.25 96 SER A N 1
ATOM 689 C CA . SER A 1 96 ? 10.048 3.302 -1.949 1.00 92.25 96 SER A CA 1
ATOM 690 C C . SER A 1 96 ? 10.699 4.477 -2.681 1.00 92.25 96 SER A C 1
ATOM 692 O O . SER A 1 96 ? 10.752 5.604 -2.188 1.00 92.25 96 SER A O 1
ATOM 694 N N . ALA A 1 97 ? 11.174 4.213 -3.894 1.00 92.19 97 ALA A N 1
ATOM 695 C CA . ALA A 1 97 ? 11.664 5.218 -4.822 1.00 92.19 97 ALA A CA 1
ATOM 696 C C . ALA A 1 97 ? 10.525 6.062 -5.419 1.00 92.19 97 ALA A C 1
ATO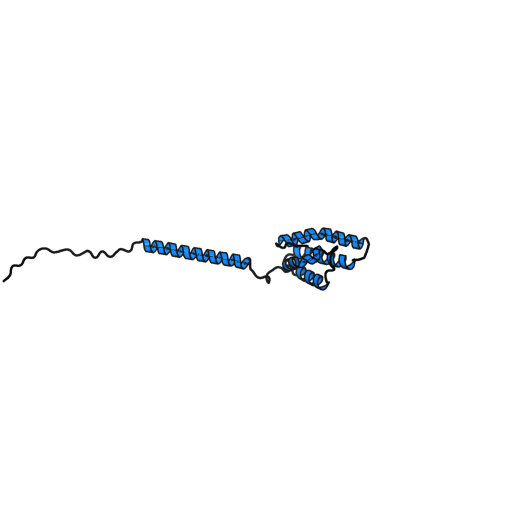M 698 O O . ALA A 1 97 ? 10.789 7.144 -5.948 1.00 92.19 97 ALA A O 1
ATOM 699 N N . ASP A 1 98 ? 9.270 5.599 -5.335 1.00 92.56 98 ASP A N 1
ATOM 700 C CA . ASP A 1 98 ? 8.101 6.376 -5.736 1.00 92.56 98 ASP A CA 1
ATOM 701 C C . ASP A 1 98 ? 7.544 7.178 -4.538 1.00 92.56 98 ASP A C 1
ATOM 703 O O . ASP A 1 98 ? 6.980 6.605 -3.599 1.00 92.56 98 ASP A O 1
ATOM 707 N N . PRO A 1 99 ? 7.646 8.521 -4.546 1.00 92.19 99 PRO A N 1
ATOM 708 C CA . PRO A 1 99 ? 7.232 9.345 -3.412 1.00 92.19 99 PRO A CA 1
ATOM 709 C C . PRO A 1 99 ? 5.712 9.362 -3.197 1.00 92.19 99 PRO A C 1
ATOM 711 O O . PRO A 1 99 ? 5.244 9.618 -2.084 1.00 92.19 99 PRO A O 1
ATOM 714 N N . HIS A 1 100 ? 4.921 9.123 -4.246 1.00 93.50 100 HIS A N 1
ATOM 715 C CA . HIS A 1 100 ? 3.472 9.027 -4.123 1.00 93.50 100 HIS A CA 1
ATOM 716 C C . HIS A 1 100 ? 3.091 7.693 -3.483 1.00 93.50 100 HIS A C 1
ATOM 718 O O . HIS A 1 100 ? 2.296 7.688 -2.541 1.00 93.50 100 HIS A O 1
ATOM 724 N N . LEU A 1 101 ? 3.715 6.596 -3.917 1.00 92.94 101 LEU A N 1
ATOM 725 C CA . LEU A 1 101 ? 3.511 5.272 -3.340 1.00 92.94 101 LEU A CA 1
ATOM 726 C C . LEU A 1 101 ? 3.949 5.218 -1.873 1.00 92.94 101 LEU A C 1
ATOM 728 O O . LEU A 1 101 ? 3.190 4.737 -1.031 1.00 92.94 101 LEU A O 1
ATOM 732 N N . ALA A 1 102 ? 5.108 5.803 -1.554 1.00 94.19 102 ALA A N 1
ATOM 733 C CA . ALA A 1 102 ? 5.596 5.949 -0.186 1.00 94.19 102 ALA A CA 1
ATOM 734 C C . ALA A 1 102 ? 4.565 6.654 0.705 1.00 94.19 102 ALA A C 1
ATOM 736 O O . ALA A 1 102 ? 4.169 6.147 1.755 1.00 94.19 102 ALA A O 1
ATOM 737 N N . LYS A 1 103 ? 4.062 7.810 0.253 1.00 95.81 103 LYS A N 1
ATOM 738 C CA . LYS A 1 103 ? 3.091 8.613 1.003 1.00 95.81 103 LYS A CA 1
ATOM 739 C C . LYS A 1 103 ? 1.766 7.881 1.214 1.00 95.81 103 LYS A C 1
ATOM 741 O O . LYS A 1 103 ? 1.248 7.867 2.334 1.00 95.81 103 LYS A O 1
ATOM 746 N N . VAL A 1 104 ? 1.181 7.334 0.149 1.00 95.06 104 VAL A N 1
ATOM 747 C CA . VAL A 1 104 ? -0.148 6.708 0.211 1.00 95.06 104 VAL A CA 1
ATOM 748 C C . VAL A 1 104 ? -0.086 5.396 0.996 1.00 95.06 104 VAL A C 1
ATOM 750 O O . VAL A 1 104 ? -0.949 5.152 1.843 1.00 95.06 104 VAL A O 1
ATOM 753 N N . GLY A 1 105 ? 0.967 4.599 0.800 1.00 93.94 105 GLY A N 1
ATOM 754 C CA . GLY A 1 105 ? 1.210 3.374 1.557 1.00 93.94 105 GLY A CA 1
ATOM 755 C C . GLY A 1 105 ? 1.398 3.635 3.050 1.00 93.94 105 GLY A C 1
ATOM 756 O O . GLY A 1 105 ? 0.655 3.085 3.864 1.00 93.94 105 GLY A O 1
ATOM 757 N N . PHE A 1 106 ? 2.294 4.558 3.418 1.00 94.75 106 PHE A N 1
ATOM 758 C CA . PHE A 1 106 ? 2.516 4.956 4.814 1.00 94.75 106 PHE A CA 1
ATOM 759 C C . PHE A 1 106 ? 1.226 5.448 5.489 1.00 94.75 106 PHE A C 1
ATOM 761 O O . PHE A 1 106 ? 0.885 5.039 6.601 1.00 94.75 106 PHE A O 1
ATOM 768 N N . THR A 1 107 ? 0.465 6.298 4.793 1.00 95.00 107 THR A N 1
ATOM 769 C CA . THR A 1 107 ? -0.808 6.830 5.302 1.00 95.00 107 THR A CA 1
ATOM 770 C C . THR A 1 107 ? -1.812 5.708 5.557 1.00 95.00 107 THR A C 1
ATOM 772 O O . THR A 1 107 ? -2.447 5.675 6.612 1.00 95.00 107 THR A O 1
ATOM 775 N N . THR A 1 108 ? -1.932 4.765 4.622 1.00 94.88 108 THR A N 1
ATOM 776 C CA . THR A 1 108 ? -2.880 3.648 4.718 1.00 94.88 108 THR A CA 1
ATOM 777 C C . THR A 1 108 ? -2.519 2.713 5.868 1.00 94.88 108 THR A C 1
ATOM 779 O O . THR A 1 108 ? -3.383 2.393 6.684 1.00 94.88 108 THR A O 1
ATOM 782 N N . VAL A 1 109 ? -1.240 2.344 6.007 1.00 95.19 109 VAL A N 1
ATOM 783 C CA . VAL A 1 109 ? -0.756 1.523 7.130 1.00 95.19 109 VAL A CA 1
ATOM 784 C C . VAL A 1 109 ? -1.040 2.207 8.472 1.00 95.19 109 VAL A C 1
ATOM 786 O O . VAL A 1 109 ? -1.581 1.579 9.384 1.00 95.19 109 VAL A O 1
ATOM 789 N N . GLY A 1 110 ? -0.773 3.513 8.579 1.00 94.44 110 GLY A N 1
ATOM 790 C CA . GLY A 1 110 ? -1.052 4.283 9.792 1.00 94.44 110 GLY A CA 1
ATOM 791 C C . GLY A 1 110 ? -2.545 4.379 10.134 1.00 94.44 110 GLY A C 1
ATOM 792 O O . GLY A 1 110 ? -2.914 4.348 11.309 1.00 94.44 110 GLY A O 1
ATOM 793 N N . LEU A 1 111 ? -3.426 4.473 9.133 1.00 94.69 111 LEU A N 1
ATOM 794 C CA . LEU A 1 111 ? -4.878 4.446 9.343 1.00 94.69 111 LEU A CA 1
ATOM 795 C C . LEU A 1 111 ? -5.348 3.071 9.821 1.00 94.69 111 LEU A C 1
ATOM 797 O O . LEU A 1 111 ? -6.113 2.994 10.782 1.00 94.69 111 LEU A O 1
ATOM 801 N N . VAL A 1 112 ? -4.842 1.996 9.216 1.00 93.62 112 VAL A N 1
ATOM 802 C CA . VAL A 1 112 ? -5.118 0.616 9.636 1.00 93.62 112 VAL A CA 1
ATOM 803 C C . VAL A 1 112 ? -4.671 0.379 11.081 1.00 93.62 112 VAL A C 1
ATOM 805 O O . VAL A 1 112 ? -5.433 -0.178 11.871 1.00 93.62 112 VAL A O 1
ATOM 808 N N . GLU A 1 113 ? -3.484 0.849 11.474 1.00 93.38 113 GLU A N 1
ATOM 809 C CA . GLU A 1 113 ? -3.010 0.745 12.859 1.00 93.38 113 GLU A CA 1
ATOM 810 C C . GLU A 1 113 ? -3.943 1.482 13.838 1.00 93.38 113 GLU A C 1
ATOM 812 O O . GLU A 1 113 ? -4.319 0.939 14.880 1.00 93.38 113 GLU A O 1
ATOM 817 N N . ARG A 1 114 ? -4.365 2.711 13.502 1.00 92.25 114 ARG A N 1
ATOM 818 C CA . ARG A 1 114 ? -5.281 3.497 14.348 1.00 92.25 114 ARG A CA 1
ATOM 819 C C . ARG A 1 114 ? -6.654 2.847 14.470 1.00 92.25 114 ARG A C 1
ATOM 821 O O . ARG A 1 114 ? -7.185 2.782 15.575 1.00 92.25 114 ARG A O 1
ATOM 828 N N . VAL A 1 115 ? -7.214 2.345 13.369 1.00 91.62 115 VAL A N 1
ATOM 829 C CA . VAL A 1 115 ? -8.505 1.641 13.379 1.00 91.62 115 VAL A CA 1
ATOM 830 C C . VAL A 1 115 ? -8.436 0.391 14.257 1.00 91.62 115 VAL A C 1
ATOM 832 O O . VAL A 1 115 ? -9.346 0.159 15.052 1.00 91.62 115 VAL A O 1
ATOM 835 N N . GLN A 1 116 ? -7.342 -0.372 14.181 1.00 90.62 116 GLN A N 1
ATOM 836 C CA . GLN A 1 116 ? -7.141 -1.554 15.020 1.00 90.62 116 GLN A CA 1
ATOM 837 C C . GLN A 1 116 ? -6.956 -1.214 16.500 1.00 90.62 116 GLN A C 1
ATOM 839 O O . GLN A 1 116 ? -7.499 -1.913 17.353 1.00 90.62 116 GLN A O 1
ATOM 844 N N . ARG A 1 117 ? -6.244 -0.126 16.820 1.00 89.81 117 ARG A N 1
ATOM 845 C CA . ARG A 1 117 ? -6.069 0.347 18.202 1.00 89.81 117 ARG A CA 1
ATOM 846 C C . ARG A 1 117 ? -7.394 0.755 18.848 1.00 89.81 117 ARG A C 1
ATOM 848 O O . ARG A 1 117 ? -7.579 0.532 20.035 1.00 89.81 117 ARG A O 1
ATOM 855 N N . MET A 1 118 ? -8.306 1.306 18.051 1.00 89.00 118 MET A N 1
ATOM 856 C CA . MET A 1 118 ? -9.642 1.748 18.468 1.00 89.00 118 MET A CA 1
ATOM 857 C C . MET A 1 118 ? -10.699 0.637 18.288 1.00 89.00 118 MET A C 1
AT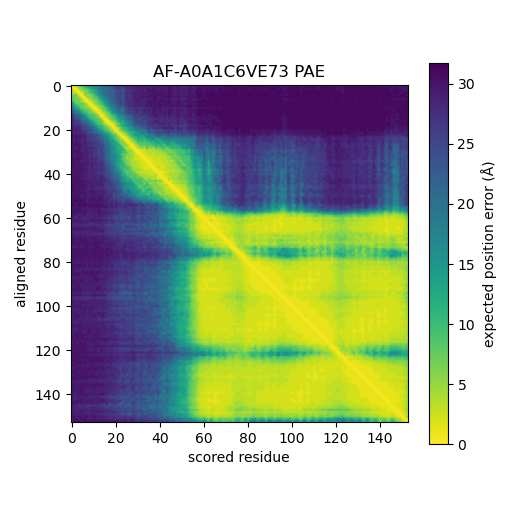OM 859 O O . MET A 1 118 ? -11.907 0.896 18.301 1.00 89.00 118 MET A O 1
ATOM 863 N N . ARG A 1 119 ? -10.289 -0.613 18.025 1.00 83.94 119 ARG A N 1
ATOM 864 C CA . ARG A 1 119 ? -11.225 -1.720 17.799 1.00 83.94 119 ARG A CA 1
ATOM 865 C C . ARG A 1 119 ? -11.965 -2.033 19.098 1.00 83.94 119 ARG A C 1
ATOM 867 O O . ARG A 1 119 ? -11.352 -2.278 20.128 1.00 83.94 119 ARG A O 1
ATOM 874 N N . GLY A 1 120 ? -13.294 -2.057 19.028 1.00 79.94 120 GLY A N 1
ATOM 875 C CA . GLY A 1 120 ? -14.157 -2.207 20.205 1.00 79.94 120 GLY A CA 1
ATOM 876 C C . GLY A 1 120 ? -14.536 -0.879 20.865 1.00 79.94 120 GLY A C 1
ATOM 877 O O . GLY A 1 120 ? -15.431 -0.865 21.703 1.00 79.94 120 GLY A O 1
ATOM 878 N N . GLU A 1 121 ? -13.940 0.238 20.442 1.00 83.12 121 GLU A N 1
ATOM 879 C CA . GLU A 1 121 ? -14.379 1.568 20.847 1.00 83.12 121 GLU A CA 1
ATOM 880 C C . GLU A 1 121 ? -15.490 2.077 19.917 1.00 83.12 121 GLU A C 1
ATOM 882 O O . GLU A 1 121 ? -15.413 2.010 18.680 1.00 83.12 121 GLU A O 1
ATOM 887 N N . THR A 1 122 ? -16.541 2.609 20.534 1.00 73.62 122 THR A N 1
ATOM 888 C CA . THR A 1 122 ? -17.634 3.320 19.869 1.00 73.62 122 THR A CA 1
ATOM 889 C C . THR A 1 122 ? -17.570 4.779 20.294 1.00 73.62 122 THR A C 1
ATOM 891 O O . THR A 1 122 ? -17.954 5.131 21.407 1.00 73.62 122 THR A O 1
ATOM 894 N N . GLY A 1 123 ? -17.032 5.621 19.417 1.00 82.31 123 GLY A N 1
ATOM 895 C CA . GLY A 1 123 ? -16.886 7.052 19.641 1.00 82.31 123 GLY A CA 1
ATOM 896 C C . GLY A 1 123 ? -16.515 7.781 18.348 1.00 82.31 123 GLY A C 1
ATOM 897 O O . GLY A 1 123 ? -16.042 7.142 17.402 1.00 82.31 123 GLY A O 1
ATOM 898 N N . PRO A 1 124 ? -16.685 9.114 18.299 1.00 82.38 124 PRO A N 1
ATOM 899 C CA . PRO A 1 124 ? -16.509 9.901 17.076 1.00 82.38 124 PRO A CA 1
ATOM 900 C C . PRO A 1 124 ? -15.095 9.781 16.490 1.00 82.38 124 PRO A C 1
ATOM 902 O O . PRO A 1 124 ? -14.923 9.779 15.276 1.00 82.38 124 PRO A O 1
ATOM 905 N N . GLY A 1 125 ? -14.075 9.600 17.336 1.00 85.31 125 GLY A N 1
ATOM 906 C CA . GLY A 1 125 ? -12.707 9.352 16.875 1.00 85.31 125 GLY A CA 1
ATOM 907 C C . GLY A 1 125 ? -12.545 8.013 16.145 1.00 85.31 125 GLY A C 1
ATOM 908 O O . GLY A 1 125 ? -11.828 7.943 15.150 1.00 85.31 125 GLY A O 1
ATOM 909 N N . ALA A 1 126 ? -13.219 6.953 16.601 1.00 86.06 126 ALA A N 1
ATOM 910 C CA . ALA A 1 126 ? -13.135 5.633 15.975 1.00 86.06 126 ALA A CA 1
ATOM 911 C C . ALA A 1 126 ? -13.812 5.635 14.598 1.00 86.06 126 ALA A C 1
ATOM 913 O O . ALA A 1 126 ? -13.281 5.078 13.639 1.00 86.06 126 ALA A O 1
ATOM 914 N N . GLU A 1 127 ? -14.966 6.297 14.491 1.00 88.81 127 GLU A N 1
ATOM 915 C CA . GLU A 1 127 ? -15.684 6.459 13.224 1.00 88.81 127 GLU A CA 1
ATOM 916 C C . GLU A 1 127 ? -14.899 7.316 12.234 1.00 88.81 127 GLU A C 1
ATOM 918 O O . GLU A 1 127 ? -14.774 6.930 11.074 1.00 88.81 127 GLU A O 1
ATOM 923 N N . PHE A 1 128 ? -14.282 8.405 12.704 1.00 91.81 128 PHE A N 1
ATOM 924 C CA . PHE A 1 128 ? -13.426 9.254 11.880 1.00 91.81 128 PHE A CA 1
ATOM 925 C C . PHE A 1 128 ? -12.277 8.472 11.231 1.00 91.81 128 PHE A C 1
ATOM 927 O O . PHE A 1 128 ? -12.042 8.605 10.030 1.00 91.81 128 PHE A O 1
ATOM 934 N N . TYR A 1 129 ? -11.573 7.624 11.990 1.00 91.31 129 TYR A N 1
ATOM 935 C CA . TYR A 1 129 ? -10.479 6.823 11.431 1.00 91.31 129 TYR A CA 1
ATOM 936 C C . TYR A 1 129 ? -10.963 5.737 10.471 1.00 91.31 129 TYR A C 1
ATOM 938 O O . TYR A 1 129 ? -10.319 5.515 9.447 1.00 91.31 129 TYR A O 1
ATOM 946 N N . ARG A 1 130 ? -12.105 5.093 10.751 1.00 90.31 130 ARG A N 1
ATOM 947 C CA . ARG A 1 130 ? -12.710 4.127 9.816 1.00 90.31 130 ARG A CA 1
ATOM 948 C C . ARG A 1 130 ? -13.118 4.809 8.514 1.00 90.31 130 ARG A C 1
ATOM 950 O O . ARG A 1 130 ? -12.831 4.287 7.444 1.00 90.31 130 ARG A O 1
ATOM 957 N N . GLN A 1 131 ? -13.733 5.988 8.593 1.00 92.06 131 GLN A N 1
ATOM 958 C CA . GLN A 1 131 ? -14.087 6.773 7.415 1.00 92.06 131 GLN A CA 1
ATOM 959 C C . GLN A 1 131 ? -12.841 7.205 6.632 1.00 92.06 131 GLN A C 1
ATOM 961 O O . GLN A 1 131 ? -12.778 6.980 5.428 1.00 92.06 131 GLN A O 1
ATOM 966 N N . SER A 1 132 ? -11.825 7.732 7.318 1.00 93.81 132 SER A N 1
ATOM 967 C CA . SER A 1 132 ? -10.556 8.126 6.691 1.00 93.81 132 SER A CA 1
ATOM 968 C C . SER A 1 132 ? -9.893 6.948 5.968 1.00 93.81 132 SER A C 1
ATOM 970 O O . SER A 1 132 ? -9.367 7.112 4.872 1.00 93.81 132 SER A O 1
ATOM 972 N N . LEU A 1 133 ? -9.942 5.742 6.552 1.00 92.81 133 LEU A N 1
ATOM 973 C CA . LEU A 1 133 ? -9.435 4.529 5.910 1.00 92.81 133 LEU A CA 1
ATOM 974 C C . LEU A 1 133 ? -10.232 4.178 4.646 1.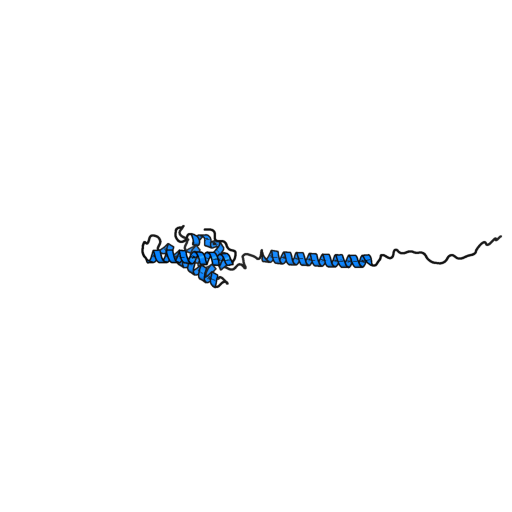00 92.81 133 LEU A C 1
ATOM 976 O O . LEU A 1 133 ? -9.625 3.923 3.610 1.00 92.81 133 LEU A O 1
ATOM 980 N N . ARG A 1 134 ? -11.571 4.217 4.693 1.00 91.44 134 ARG A N 1
ATOM 981 C CA . ARG A 1 134 ? -12.424 3.978 3.510 1.00 91.44 134 ARG A CA 1
ATOM 982 C C . ARG A 1 134 ? -12.150 4.961 2.375 1.00 91.44 134 ARG A C 1
ATOM 984 O O . ARG A 1 134 ? -12.228 4.575 1.216 1.00 91.44 134 ARG A O 1
ATOM 991 N N . GLU A 1 135 ? -11.847 6.212 2.703 1.00 93.25 135 GLU A N 1
ATOM 992 C CA . GLU A 1 135 ? -11.528 7.250 1.720 1.00 93.25 135 GLU A CA 1
ATOM 993 C C . GLU A 1 135 ? -10.110 7.090 1.146 1.00 93.25 135 GLU A C 1
ATOM 995 O O . GLU A 1 135 ? -9.898 7.350 -0.037 1.00 93.25 135 GLU A O 1
ATOM 1000 N N . ALA A 1 136 ? -9.149 6.619 1.948 1.00 93.19 136 ALA A N 1
ATOM 1001 C CA . ALA A 1 136 ? -7.764 6.409 1.520 1.00 93.19 136 ALA A CA 1
ATOM 1002 C C . ALA A 1 136 ? -7.558 5.117 0.705 1.00 93.19 136 ALA A C 1
ATOM 1004 O O . ALA A 1 136 ? -6.713 5.082 -0.190 1.00 93.19 136 ALA A O 1
ATOM 1005 N N . LEU A 1 137 ? -8.326 4.058 0.990 1.00 91.81 137 LEU A N 1
ATOM 1006 C CA . LEU A 1 137 ? -8.165 2.742 0.358 1.00 91.81 137 LEU A CA 1
ATOM 1007 C C . LEU A 1 137 ? -8.253 2.769 -1.183 1.00 91.81 137 LEU A C 1
ATOM 1009 O O . LEU A 1 137 ? -7.400 2.150 -1.818 1.00 91.81 137 LEU A O 1
ATOM 1013 N N . PRO A 1 138 ? -9.206 3.475 -1.823 1.00 92.50 138 PRO A N 1
ATOM 1014 C CA . PRO A 1 138 ? -9.258 3.561 -3.281 1.00 92.50 138 PRO A CA 1
ATOM 1015 C C . PRO A 1 138 ? -8.013 4.204 -3.899 1.00 92.50 138 PRO A C 1
ATOM 1017 O O . PRO A 1 138 ? -7.527 3.716 -4.917 1.00 92.50 138 PRO A O 1
ATOM 1020 N N . ASP A 1 139 ? -7.478 5.265 -3.284 1.00 93.25 139 ASP A N 1
ATOM 1021 C CA . ASP A 1 139 ? -6.253 5.923 -3.760 1.00 93.25 139 ASP A CA 1
ATOM 1022 C C . ASP A 1 139 ? -5.042 4.998 -3.598 1.00 93.25 139 ASP A C 1
ATOM 1024 O O . ASP A 1 139 ? -4.218 4.879 -4.501 1.00 93.25 139 ASP A O 1
ATOM 1028 N N . PHE A 1 140 ? -4.984 4.246 -2.497 1.00 93.81 140 PHE A N 1
ATOM 1029 C CA . PHE A 1 140 ? -3.970 3.219 -2.276 1.00 93.81 140 PHE A CA 1
ATOM 1030 C C . PHE A 1 140 ? -4.005 2.104 -3.326 1.00 93.81 140 PHE A C 1
ATOM 1032 O O . PHE A 1 140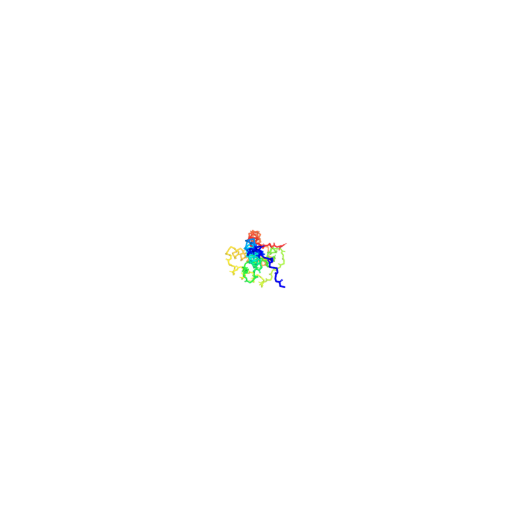 ? -2.982 1.799 -3.943 1.00 93.81 140 PHE A O 1
ATOM 1039 N N . VAL A 1 141 ? -5.183 1.531 -3.584 1.00 93.06 141 VAL A N 1
ATOM 1040 C CA . VAL A 1 141 ? -5.358 0.492 -4.609 1.00 93.06 141 VAL A CA 1
ATOM 1041 C C . VAL A 1 141 ? -5.009 1.039 -5.993 1.00 93.06 141 VAL A C 1
ATOM 1043 O O . VAL A 1 141 ? -4.316 0.372 -6.761 1.00 93.06 141 VAL A O 1
ATOM 1046 N N . ALA A 1 142 ? -5.425 2.268 -6.308 1.00 93.94 142 ALA A N 1
ATOM 1047 C CA . ALA A 1 142 ? -5.090 2.915 -7.570 1.00 93.94 142 ALA A CA 1
ATOM 1048 C C . ALA A 1 142 ? -3.582 3.177 -7.708 1.00 93.94 142 ALA A C 1
ATOM 1050 O O . ALA A 1 142 ? -3.026 2.959 -8.786 1.00 93.94 142 ALA A O 1
ATOM 1051 N N . ALA A 1 143 ? -2.909 3.612 -6.639 1.00 93.56 143 ALA A N 1
ATOM 1052 C CA . ALA A 1 143 ? -1.465 3.814 -6.619 1.00 93.56 143 ALA A CA 1
ATOM 1053 C C . ALA A 1 143 ? -0.729 2.498 -6.897 1.00 93.56 143 ALA A C 1
ATOM 1055 O O . ALA A 1 143 ? 0.062 2.438 -7.833 1.00 93.56 143 ALA A O 1
ATOM 1056 N N . CYS A 1 144 ? -1.065 1.415 -6.193 1.00 92.69 144 CYS A N 1
ATOM 1057 C CA . CYS A 1 144 ? -0.492 0.094 -6.459 1.00 92.69 144 CYS A CA 1
ATOM 1058 C C . CYS A 1 144 ? -0.805 -0.413 -7.884 1.00 92.69 144 CYS A C 1
ATOM 1060 O O . CYS A 1 144 ? 0.070 -0.967 -8.556 1.00 92.69 144 CYS A O 1
ATOM 1062 N N . GLY A 1 145 ? -2.009 -0.135 -8.395 1.00 92.94 145 GLY A N 1
ATOM 1063 C CA . GLY A 1 145 ? -2.422 -0.474 -9.758 1.00 92.94 145 GLY A CA 1
ATOM 1064 C C . GLY A 1 145 ? -1.598 0.217 -10.849 1.00 92.94 145 GLY A C 1
ATOM 1065 O O . GLY A 1 145 ? -1.294 -0.406 -11.867 1.00 92.94 145 GLY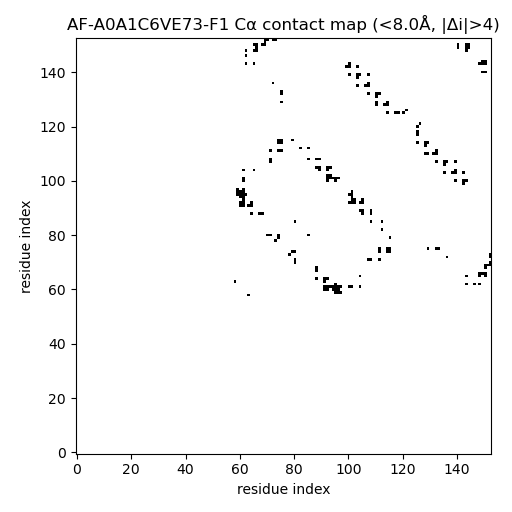 A O 1
ATOM 1066 N N . LYS A 1 146 ? -1.149 1.463 -10.633 1.00 92.88 146 LYS A N 1
ATOM 1067 C CA . LYS A 1 146 ? -0.238 2.169 -11.564 1.00 92.88 146 LYS A CA 1
ATOM 1068 C C . LYS A 1 146 ? 1.103 1.451 -11.738 1.00 92.88 146 LYS A C 1
ATOM 1070 O O . LYS A 1 146 ? 1.728 1.595 -12.784 1.00 92.88 146 LYS A O 1
ATOM 1075 N N . HIS A 1 147 ? 1.510 0.650 -10.754 1.00 88.44 147 HIS A N 1
ATOM 1076 C CA . HIS A 1 147 ? 2.719 -0.174 -10.799 1.00 88.44 147 HIS A CA 1
ATOM 1077 C C . HIS A 1 147 ? 2.435 -1.639 -11.178 1.00 88.44 147 HIS A C 1
ATOM 1079 O O . HIS A 1 147 ? 3.274 -2.512 -10.964 1.00 88.44 147 HIS A O 1
ATOM 1085 N N . GLY A 1 148 ? 1.255 -1.928 -11.739 1.00 88.19 148 GLY A N 1
ATOM 1086 C CA . GLY A 1 148 ? 0.881 -3.266 -12.202 1.00 88.19 148 GLY A CA 1
ATOM 1087 C C . GLY A 1 148 ? 0.542 -4.251 -11.081 1.00 88.19 148 GLY A C 1
ATOM 1088 O O . GLY A 1 148 ? 0.449 -5.450 -11.336 1.00 88.19 148 GLY A O 1
ATOM 1089 N N . VAL A 1 149 ? 0.353 -3.775 -9.846 1.00 88.94 149 VAL A N 1
ATOM 1090 C CA . VAL A 1 149 ? -0.047 -4.617 -8.716 1.00 88.94 149 VAL A CA 1
ATOM 1091 C C . VAL A 1 149 ? -1.553 -4.527 -8.522 1.00 88.94 149 VAL A C 1
ATOM 1093 O O . VAL A 1 149 ? -2.090 -3.467 -8.211 1.00 88.94 149 VAL A O 1
ATOM 1096 N N . THR A 1 150 ? -2.233 -5.661 -8.670 1.00 87.75 150 THR A N 1
ATOM 1097 C CA . THR A 1 150 ? -3.639 -5.793 -8.276 1.00 87.75 150 THR A CA 1
ATOM 1098 C C . THR A 1 150 ? -3.680 -6.278 -6.837 1.00 87.75 150 THR A C 1
ATOM 1100 O O . THR A 1 150 ? -3.109 -7.322 -6.527 1.00 87.75 150 THR A O 1
ATOM 1103 N N . ILE A 1 151 ? -4.319 -5.510 -5.957 1.00 82.56 151 ILE A N 1
ATOM 1104 C CA . ILE A 1 151 ? -4.545 -5.936 -4.579 1.00 82.56 151 ILE A CA 1
ATOM 1105 C C . ILE A 1 151 ? -5.887 -6.653 -4.539 1.00 82.56 151 ILE A C 1
ATOM 1107 O O . ILE A 1 151 ? -6.932 -6.027 -4.705 1.00 82.56 151 ILE A O 1
ATOM 1111 N N . GLU A 1 152 ? -5.842 -7.964 -4.343 1.00 72.12 152 GLU A N 1
ATOM 1112 C CA . GLU A 1 152 ? -7.028 -8.749 -4.026 1.00 72.12 152 GLU A CA 1
ATOM 1113 C C . GLU A 1 152 ? -7.286 -8.645 -2.520 1.00 72.12 152 GLU A C 1
ATOM 1115 O O . GLU A 1 152 ? -6.358 -8.743 -1.709 1.00 72.12 152 GLU A O 1
ATOM 1120 N N . GLY A 1 153 ? -8.541 -8.400 -2.158 1.00 59.38 153 GLY A N 1
ATOM 1121 C CA . GLY A 1 153 ? -9.009 -8.353 -0.778 1.00 59.38 153 GLY A CA 1
ATOM 1122 C C . GLY A 1 153 ? -10.446 -8.808 -0.689 1.00 59.38 153 GLY A C 1
ATOM 1123 O O . GLY A 1 153 ? -10.877 -9.606 -1.551 1.00 59.38 153 GLY A O 1
#

Organism: NCBI:txid47871

pLDDT: mean 76.48, std 18.12, range [40.44, 95.81]

Mean predicted aligned error: 15.8 Å

Sequence (153 aa):
MANPHVDPAPDAGTTTAPSAGPLRRRRRGVVATAALLGLVLVGVGAVLAYQSFASPADEDSGVRACRSSGVLIHGEQGPIVPREKLVELTELFEASADPHLAKVGFTTVGLVERVQRMRGETGPGAEFYRQSLREALPDFVAACGKHGVTIEG

Foldseek 3Di:
DDDDDDDDDDDDDDPPDPPPDPVVVVVVVVVVVVVVVVVVVVVVVVVVVCVVPVDPVPDFLLLVLLQVCLVLVCLQPDDQDDPVNLVSSLVSLCRGPDPQSSVLSNQSSVLSVQLSVCVVPDDPSNVVSSVVNVVSVVVNQVVSVVVVRHRDD